Protein AF-K9SMU8-F1 (afdb_monomer_lite)

Secondary structure (DSSP, 8-state):
----HHHHHHHHHHHHHHHHHHHTT--HHHHHHHHHHHHHHHHHTT-S-HHHHHHHHHHHHHHHH-GGGG------TTSSS---

Radius of gyration: 16.67 Å; chains: 1; bounding box: 34×47×39 Å

pLDDT: mean 81.45, std 13.14, range [47.12, 93.69]

Foldseek 3Di:
DQDDPVLVVLLVVLLVVLLVCVVVPDDLVVSVVVLVVSLVVCVVVVPDDPVSSVVSVVVSVVCSPPCVSNPPPPPPVPPPPPDD

Structure (mmCIF, N/CA/C/O backbone):
data_AF-K9SMU8-F1
#
_entry.id   AF-K9SMU8-F1
#
loop_
_atom_site.group_PDB
_atom_site.id
_atom_site.type_symbol
_atom_site.label_atom_id
_atom_site.label_alt_id
_atom_site.label_comp_id
_atom_site.label_asym_id
_atom_site.label_entity_id
_atom_site.label_seq_id
_atom_site.pdbx_PDB_ins_code
_atom_site.Cartn_x
_atom_site.Cartn_y
_atom_site.Cartn_z
_atom_site.occupancy
_atom_site.B_iso_or_equiv
_atom_site.auth_seq_id
_atom_site.auth_comp_id
_atom_site.auth_asym_id
_atom_site.auth_atom_id
_atom_site.pdbx_PDB_model_num
ATOM 1 N N . MET A 1 1 ? -10.112 7.418 3.948 1.00 58.12 1 MET A N 1
ATOM 2 C CA . MET A 1 1 ? -9.329 8.057 5.032 1.00 58.12 1 MET A CA 1
ATOM 3 C C . MET A 1 1 ? -9.108 7.093 6.186 1.00 58.12 1 MET A C 1
ATOM 5 O O . MET A 1 1 ? -10.051 6.751 6.900 1.00 58.12 1 MET A O 1
ATOM 9 N N . LEU A 1 2 ? -7.870 6.618 6.311 1.00 73.44 2 LEU A N 1
ATOM 10 C CA . LEU A 1 2 ? -7.391 5.798 7.422 1.00 73.44 2 LEU A CA 1
ATOM 11 C C . LEU A 1 2 ? -7.376 6.647 8.702 1.00 73.44 2 LEU A C 1
ATOM 13 O O . LEU A 1 2 ? -6.869 7.764 8.680 1.00 73.44 2 LEU A O 1
ATOM 17 N N . GLN A 1 3 ? -7.961 6.146 9.790 1.00 74.25 3 GLN A N 1
ATOM 18 C CA . GLN A 1 3 ? -8.061 6.890 11.057 1.00 74.25 3 GLN A CA 1
ATOM 19 C C . GLN A 1 3 ? -7.155 6.329 12.154 1.00 74.25 3 GLN A C 1
ATOM 21 O O . GLN A 1 3 ? -6.858 7.020 13.122 1.00 74.25 3 GLN A O 1
ATOM 26 N N . ASP A 1 4 ? -6.695 5.090 11.993 1.00 81.00 4 ASP A N 1
ATOM 27 C CA . ASP A 1 4 ? -5.861 4.414 12.974 1.00 81.00 4 ASP A CA 1
ATOM 28 C C . ASP A 1 4 ? -4.368 4.587 12.654 1.00 81.00 4 ASP A C 1
ATOM 30 O O . ASP A 1 4 ? -3.911 4.313 11.540 1.00 81.00 4 ASP A O 1
ATOM 34 N N . THR A 1 5 ? -3.590 5.005 13.654 1.00 84.25 5 THR A N 1
ATOM 35 C CA . THR A 1 5 ? -2.151 5.280 13.524 1.00 84.25 5 THR A CA 1
ATOM 36 C C . THR A 1 5 ? -1.354 4.063 13.054 1.00 84.25 5 THR A C 1
ATOM 38 O O . THR A 1 5 ? -0.389 4.213 12.300 1.00 84.25 5 THR A O 1
ATOM 41 N N . ARG A 1 6 ? -1.728 2.844 13.473 1.00 83.00 6 ARG A N 1
ATOM 42 C CA . ARG A 1 6 ? -1.041 1.622 13.027 1.00 83.00 6 ARG A CA 1
ATOM 43 C C . ARG A 1 6 ? -1.344 1.369 11.560 1.00 83.00 6 ARG A C 1
ATOM 45 O O . ARG A 1 6 ? -0.436 1.054 10.797 1.00 83.00 6 ARG A O 1
ATOM 52 N N . THR A 1 7 ? -2.595 1.552 11.157 1.00 84.69 7 THR A N 1
ATOM 53 C CA . THR A 1 7 ? -3.016 1.370 9.763 1.00 84.69 7 THR A CA 1
ATOM 54 C C . THR A 1 7 ? -2.319 2.372 8.836 1.00 84.69 7 THR A C 1
ATOM 56 O O . THR A 1 7 ? -1.800 1.972 7.799 1.00 84.69 7 THR A O 1
ATOM 59 N N . ILE A 1 8 ? -2.194 3.639 9.253 1.00 88.81 8 ILE A N 1
ATOM 60 C CA . ILE A 1 8 ? -1.461 4.681 8.510 1.00 88.81 8 ILE A CA 1
ATOM 61 C C . ILE A 1 8 ? 0.020 4.314 8.344 1.00 88.81 8 ILE A C 1
ATOM 63 O O . ILE A 1 8 ? 0.556 4.405 7.243 1.00 88.81 8 ILE A O 1
ATOM 67 N N . ARG A 1 9 ? 0.685 3.852 9.411 1.00 89.38 9 ARG A N 1
ATOM 68 C CA . ARG A 1 9 ? 2.098 3.438 9.337 1.00 89.38 9 ARG A CA 1
ATOM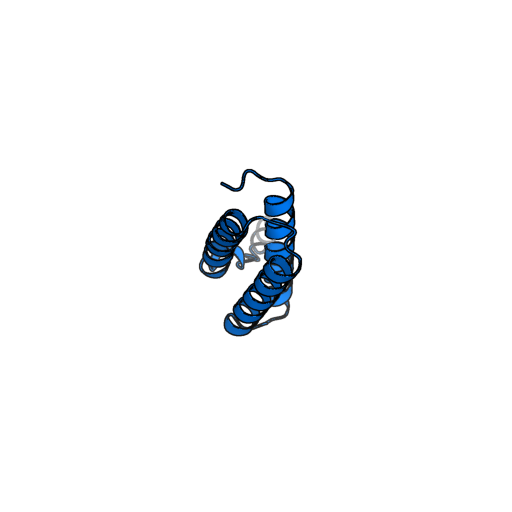 69 C C . ARG A 1 9 ? 2.317 2.239 8.419 1.00 89.38 9 ARG A C 1
ATOM 71 O O . ARG A 1 9 ? 3.316 2.199 7.710 1.00 89.38 9 ARG A O 1
ATOM 78 N N . ASN A 1 10 ? 1.414 1.258 8.446 1.00 89.62 10 ASN A N 1
ATOM 79 C CA . ASN A 1 10 ? 1.498 0.112 7.542 1.00 89.62 10 ASN A CA 1
ATOM 80 C C . ASN A 1 10 ? 1.253 0.536 6.093 1.00 89.62 10 ASN A C 1
ATOM 82 O O . ASN A 1 10 ? 2.001 0.114 5.221 1.00 89.62 10 ASN A O 1
ATOM 86 N N . TYR A 1 11 ? 0.282 1.420 5.851 1.00 91.00 11 TYR A N 1
ATOM 87 C CA . TYR A 1 11 ? 0.048 2.001 4.530 1.00 91.00 11 TYR A CA 1
ATOM 88 C C . TYR A 1 11 ? 1.305 2.675 3.977 1.00 91.00 11 TYR A C 1
ATOM 90 O O . TYR A 1 11 ? 1.758 2.293 2.905 1.00 91.00 11 TYR A O 1
ATOM 98 N N . GLN A 1 12 ? 1.914 3.586 4.747 1.00 89.62 12 GLN A N 1
ATOM 99 C CA . GLN A 1 12 ? 3.150 4.271 4.351 1.00 89.62 12 GLN A CA 1
ATOM 100 C C . GLN A 1 12 ? 4.269 3.276 4.022 1.00 89.62 12 GLN A C 1
ATOM 102 O O . GLN A 1 12 ? 4.829 3.320 2.932 1.00 89.62 12 GLN A O 1
ATOM 107 N N . LYS A 1 13 ? 4.520 2.301 4.908 1.00 91.75 13 LYS A N 1
ATOM 108 C CA . LYS A 1 13 ? 5.531 1.261 4.665 1.00 91.75 13 LYS A CA 1
ATOM 109 C C . LYS A 1 13 ? 5.286 0.481 3.375 1.00 91.75 13 LYS A C 1
ATOM 111 O O . LYS A 1 13 ? 6.242 0.194 2.655 1.00 91.75 13 LYS A O 1
ATOM 116 N N . ILE A 1 14 ? 4.035 0.110 3.098 1.00 92.56 14 ILE A N 1
ATOM 117 C CA . ILE A 1 14 ? 3.681 -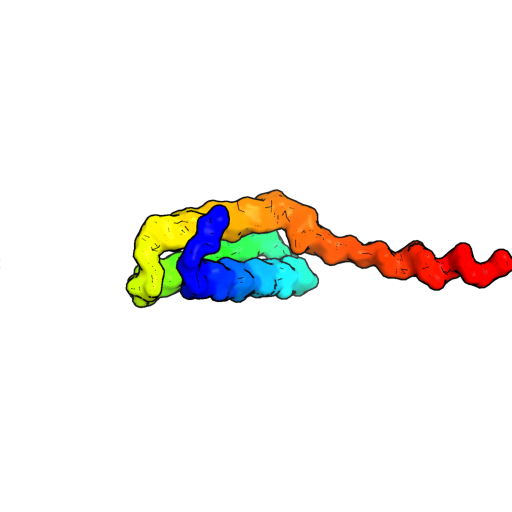0.612 1.874 1.00 92.56 14 ILE A CA 1
ATOM 118 C C . ILE A 1 14 ? 3.940 0.279 0.658 1.00 92.56 14 ILE A C 1
ATOM 120 O O . ILE A 1 14 ? 4.619 -0.166 -0.261 1.00 92.56 14 ILE A O 1
ATOM 124 N N . THR A 1 15 ? 3.461 1.526 0.654 1.00 91.38 15 THR A N 1
ATOM 125 C CA . THR A 1 15 ? 3.633 2.437 -0.487 1.00 91.38 15 THR A CA 1
ATOM 126 C C . THR A 1 15 ? 5.097 2.776 -0.754 1.00 91.38 15 THR A C 1
ATOM 128 O O . THR A 1 15 ? 5.513 2.720 -1.906 1.00 91.38 15 THR A O 1
ATOM 131 N N . ASP A 1 16 ? 5.897 3.030 0.287 1.00 91.69 16 ASP A N 1
ATOM 132 C CA . ASP A 1 16 ? 7.342 3.264 0.148 1.00 91.69 16 ASP A CA 1
ATOM 133 C C . ASP A 1 16 ? 8.038 2.041 -0.472 1.00 91.69 16 ASP A C 1
ATOM 135 O O . ASP A 1 16 ? 8.815 2.165 -1.419 1.00 91.69 16 ASP A O 1
ATOM 139 N N . SER A 1 17 ? 7.691 0.836 -0.001 1.00 93.19 17 SER A N 1
ATOM 140 C CA . SER A 1 17 ? 8.229 -0.415 -0.555 1.00 93.19 17 SER A CA 1
ATOM 141 C C . SER A 1 17 ? 7.805 -0.624 -2.012 1.00 93.19 17 SER A C 1
ATOM 143 O O . SER A 1 17 ? 8.596 -1.087 -2.827 1.00 93.19 17 SER A O 1
ATOM 145 N N . LEU A 1 18 ? 6.557 -0.294 -2.355 1.00 91.25 18 LEU A N 1
ATOM 146 C CA . LEU A 1 18 ? 6.031 -0.415 -3.715 1.00 91.25 18 LEU A CA 1
ATOM 147 C C . LEU A 1 18 ? 6.753 0.516 -4.689 1.00 91.25 18 LEU A C 1
ATOM 149 O O . LEU A 1 18 ? 7.046 0.099 -5.807 1.00 91.25 18 LEU A O 1
ATOM 153 N N . VAL A 1 19 ? 7.047 1.750 -4.274 1.00 90.12 19 VAL A N 1
ATOM 154 C CA . VAL A 1 19 ? 7.829 2.701 -5.074 1.00 90.12 19 VAL A CA 1
ATOM 155 C C . VAL A 1 19 ? 9.252 2.180 -5.272 1.00 90.12 19 VAL A C 1
ATOM 157 O O . VAL A 1 19 ? 9.714 2.137 -6.408 1.00 90.12 19 VAL A O 1
ATOM 160 N N . GLU A 1 20 ? 9.911 1.698 -4.214 1.00 91.00 20 GLU A N 1
ATOM 161 C CA . GLU A 1 20 ? 11.262 1.123 -4.308 1.00 91.00 20 GLU A CA 1
ATOM 162 C C . GLU A 1 20 ? 11.309 -0.104 -5.236 1.00 91.00 20 GLU A C 1
ATOM 164 O O . GLU A 1 20 ? 12.183 -0.218 -6.095 1.00 91.00 20 GLU A O 1
ATOM 169 N N . LEU A 1 21 ? 10.357 -1.031 -5.099 1.00 90.75 21 LEU A N 1
ATOM 170 C CA . LEU A 1 21 ? 10.263 -2.203 -5.971 1.00 90.75 21 LEU A CA 1
ATOM 171 C C . LEU A 1 21 ? 9.956 -1.792 -7.415 1.00 90.75 21 LEU A C 1
ATOM 173 O O . LEU A 1 21 ? 10.518 -2.346 -8.357 1.00 90.75 21 LEU A O 1
ATOM 177 N N . LYS A 1 22 ? 9.100 -0.792 -7.623 1.00 88.50 22 LYS A N 1
ATOM 178 C CA . LYS A 1 22 ? 8.813 -0.306 -8.971 1.00 88.50 22 LYS A CA 1
ATOM 179 C C . LYS A 1 22 ? 10.041 0.330 -9.625 1.00 88.50 22 LYS A C 1
ATOM 181 O O . LYS A 1 22 ? 10.292 0.047 -10.795 1.00 88.50 22 LYS A O 1
ATOM 186 N N . ASP A 1 23 ? 10.797 1.132 -8.877 1.00 87.88 23 ASP A N 1
ATOM 187 C CA . ASP A 1 23 ? 12.048 1.765 -9.318 1.00 87.88 23 ASP A CA 1
ATOM 188 C C . ASP A 1 23 ? 13.109 0.721 -9.699 1.00 87.88 23 ASP A C 1
ATOM 190 O O . ASP A 1 23 ? 13.760 0.824 -10.736 1.00 87.88 23 ASP A O 1
ATOM 194 N N . ARG A 1 24 ? 13.173 -0.383 -8.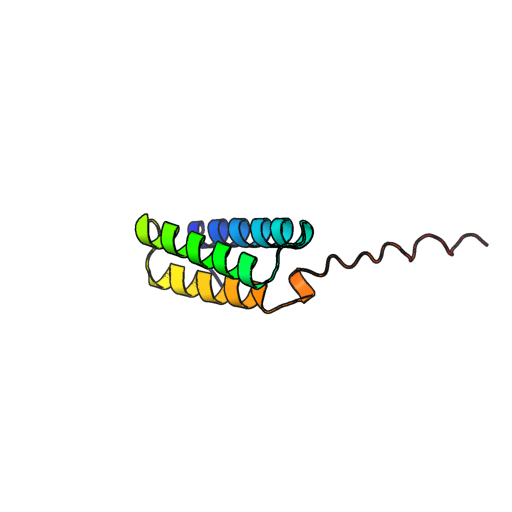946 1.00 90.44 24 ARG A N 1
ATOM 195 C CA . ARG A 1 24 ? 14.007 -1.553 -9.272 1.00 90.44 24 ARG A CA 1
ATOM 196 C C . ARG A 1 24 ? 13.565 -2.326 -10.522 1.00 90.44 24 ARG A C 1
ATOM 198 O O . ARG A 1 24 ? 14.254 -3.265 -10.915 1.00 90.44 24 ARG A O 1
ATOM 205 N N . GLY A 1 25 ? 12.439 -1.969 -11.137 1.00 90.06 25 GLY A N 1
ATOM 206 C CA . GLY A 1 25 ? 11.943 -2.589 -12.365 1.00 90.06 25 GLY A CA 1
ATOM 207 C C . GLY A 1 25 ? 11.018 -3.789 -12.158 1.00 90.06 25 GLY A C 1
ATOM 208 O O . GLY A 1 25 ? 10.746 -4.500 -13.125 1.00 90.06 25 GLY A O 1
ATOM 209 N N . TYR A 1 26 ? 10.506 -4.015 -10.942 1.00 91.31 26 TYR A N 1
ATOM 210 C CA . TYR A 1 26 ? 9.553 -5.101 -10.697 1.00 91.31 26 TYR A CA 1
ATOM 211 C C . TYR A 1 26 ? 8.255 -4.886 -11.484 1.00 91.31 26 TYR A C 1
ATOM 213 O O . TYR A 1 26 ? 7.759 -3.762 -11.684 1.00 91.31 26 TYR A O 1
ATOM 221 N N . THR A 1 27 ? 7.679 -5.997 -11.932 1.00 89.38 27 THR A N 1
ATOM 222 C CA . THR A 1 27 ? 6.412 -5.989 -12.652 1.00 89.38 27 THR A CA 1
ATOM 223 C C . THR A 1 27 ? 5.252 -5.719 -11.703 1.00 89.38 27 THR A C 1
ATOM 225 O O . THR A 1 27 ? 5.306 -5.941 -10.496 1.00 89.38 27 THR A O 1
ATOM 228 N N . ARG A 1 28 ? 4.143 -5.241 -12.265 1.00 86.69 28 ARG A N 1
ATOM 229 C CA . ARG A 1 28 ? 2.938 -4.951 -11.485 1.00 86.69 28 ARG A CA 1
ATOM 230 C C . ARG A 1 28 ? 2.364 -6.190 -10.790 1.00 86.69 28 ARG A C 1
ATOM 232 O O . ARG A 1 28 ? 1.770 -6.055 -9.725 1.00 86.69 28 ARG A O 1
ATOM 239 N N . ASP A 1 29 ? 2.539 -7.365 -11.387 1.00 90.25 29 ASP A N 1
ATOM 240 C CA . ASP A 1 29 ? 2.088 -8.630 -10.807 1.00 90.25 29 ASP A CA 1
ATOM 241 C C . ASP A 1 29 ? 2.904 -8.984 -9.553 1.00 90.25 29 ASP A C 1
ATOM 243 O O . ASP A 1 29 ? 2.337 -9.293 -8.509 1.00 90.25 29 ASP A O 1
ATOM 247 N N . GLU A 1 30 ? 4.225 -8.787 -9.598 1.00 92.44 30 GLU A N 1
ATOM 248 C CA . GLU A 1 30 ? 5.110 -8.966 -8.438 1.00 92.44 30 GLU A CA 1
ATOM 249 C C . GLU A 1 30 ? 4.802 -7.972 -7.312 1.00 92.44 30 GLU A C 1
ATOM 251 O O . GLU A 1 30 ? 4.772 -8.347 -6.140 1.00 92.44 30 GLU A O 1
ATOM 256 N N . LEU A 1 31 ? 4.510 -6.712 -7.655 1.00 91.38 31 LEU A N 1
ATOM 257 C CA . LEU A 1 31 ? 4.071 -5.710 -6.679 1.00 91.38 31 LEU A CA 1
ATOM 258 C C . LEU A 1 31 ? 2.759 -6.115 -5.998 1.00 91.38 31 LEU A C 1
ATOM 260 O O . LEU A 1 31 ? 2.606 -5.947 -4.788 1.00 91.38 31 LEU A O 1
ATOM 264 N N . ARG A 1 32 ? 1.814 -6.671 -6.763 1.00 91.19 32 ARG A N 1
ATOM 265 C CA . ARG A 1 32 ? 0.557 -7.189 -6.220 1.00 91.19 32 ARG A CA 1
ATOM 266 C C . ARG A 1 32 ? 0.810 -8.372 -5.287 1.00 91.19 32 ARG A C 1
ATOM 268 O O . ARG A 1 32 ? 0.288 -8.378 -4.177 1.00 91.19 32 ARG A O 1
ATOM 275 N N . LEU A 1 33 ? 1.657 -9.315 -5.699 1.00 93.31 33 LEU A N 1
ATOM 276 C CA . LEU A 1 33 ? 2.035 -10.471 -4.886 1.00 93.31 33 LEU A CA 1
ATOM 277 C C . LEU A 1 33 ? 2.695 -10.052 -3.562 1.00 93.31 33 LEU A C 1
ATOM 279 O O . LEU A 1 33 ? 2.395 -10.627 -2.514 1.00 93.31 33 LEU A O 1
ATOM 283 N N . TYR A 1 34 ? 3.549 -9.024 -3.590 1.00 93.69 34 TYR A N 1
ATOM 284 C CA . TYR A 1 34 ? 4.147 -8.443 -2.388 1.00 93.69 34 TYR A CA 1
ATOM 285 C C . TYR A 1 34 ? 3.082 -7.911 -1.417 1.00 93.69 34 TYR A C 1
ATOM 287 O O . TYR A 1 34 ? 3.132 -8.207 -0.221 1.00 93.69 34 TYR A O 1
ATOM 295 N N . VAL A 1 35 ? 2.093 -7.166 -1.924 1.00 92.69 35 VAL A N 1
ATOM 296 C CA . VAL A 1 35 ? 0.989 -6.630 -1.111 1.00 92.69 35 VAL A CA 1
ATOM 297 C C . VAL A 1 35 ? 0.142 -7.748 -0.514 1.00 92.69 35 VAL A C 1
ATOM 299 O O . VAL A 1 35 ? -0.126 -7.717 0.686 1.00 92.69 35 VAL A O 1
ATOM 302 N N . ASP A 1 36 ? -0.234 -8.749 -1.311 1.00 92.00 36 ASP A N 1
ATOM 303 C CA . ASP A 1 36 ? -0.993 -9.913 -0.842 1.00 92.00 36 ASP A CA 1
ATOM 304 C C . ASP A 1 36 ? -0.252 -10.642 0.295 1.00 92.00 36 ASP A C 1
ATOM 306 O O . ASP A 1 36 ? -0.832 -10.916 1.350 1.00 92.00 36 ASP A O 1
ATOM 310 N N . GLY A 1 37 ? 1.057 -10.873 0.139 1.00 92.88 37 GLY A N 1
ATOM 311 C CA . GLY A 1 37 ? 1.895 -11.469 1.183 1.00 92.88 37 GLY A CA 1
ATOM 312 C C . GLY A 1 37 ? 1.968 -10.615 2.454 1.00 92.88 37 GLY A C 1
ATOM 313 O O . GLY A 1 37 ? 1.854 -11.133 3.571 1.00 92.88 37 GLY A O 1
ATOM 314 N N . TYR A 1 38 ? 2.092 -9.294 2.303 1.00 91.44 38 TYR A N 1
ATOM 315 C CA . TYR A 1 38 ? 2.120 -8.364 3.430 1.00 91.44 38 TYR A CA 1
ATOM 316 C C . TYR A 1 38 ? 0.788 -8.356 4.193 1.00 91.44 38 TYR A C 1
ATOM 318 O O . TYR A 1 38 ? 0.774 -8.492 5.420 1.00 91.44 38 TYR A O 1
ATOM 326 N N . LEU A 1 39 ? -0.343 -8.269 3.486 1.00 90.00 39 LEU A N 1
ATOM 327 C CA . LEU A 1 39 ? -1.680 -8.301 4.084 1.00 90.00 39 LEU A CA 1
ATOM 328 C C . LEU A 1 39 ? -1.965 -9.644 4.763 1.00 90.00 39 LEU A C 1
ATOM 330 O O . LEU A 1 39 ? -2.504 -9.660 5.871 1.00 90.00 39 LEU A O 1
ATOM 334 N N . ALA A 1 40 ? -1.556 -10.763 4.160 1.00 91.06 40 ALA A N 1
ATOM 335 C CA . ALA A 1 40 ? -1.657 -12.080 4.783 1.00 91.06 40 ALA A CA 1
ATOM 336 C C . ALA A 1 40 ? -0.870 -12.138 6.104 1.00 91.06 40 ALA A C 1
ATOM 338 O O . ALA A 1 40 ? -1.391 -12.611 7.116 1.00 91.06 40 ALA A O 1
ATOM 339 N N . SER A 1 41 ? 0.343 -11.574 6.140 1.00 90.38 41 SER A N 1
ATOM 340 C CA . SER A 1 41 ? 1.150 -11.506 7.365 1.00 90.38 41 SER A CA 1
ATOM 341 C C . SER A 1 41 ? 0.505 -10.648 8.466 1.00 90.38 41 SER A C 1
ATOM 343 O O . SER A 1 41 ? 0.563 -11.014 9.645 1.00 90.38 41 SER A O 1
ATOM 345 N N . LEU A 1 42 ? -0.163 -9.546 8.097 1.00 87.88 42 LEU A N 1
ATOM 346 C CA . LEU A 1 42 ? -0.907 -8.692 9.028 1.00 87.88 42 LEU A CA 1
ATOM 347 C C . LEU A 1 42 ? -2.133 -9.409 9.605 1.00 87.88 42 LEU A C 1
ATOM 349 O O . LEU A 1 42 ? -2.387 -9.305 10.807 1.00 87.88 42 LEU A O 1
ATOM 353 N N . ARG A 1 43 ? -2.858 -10.166 8.767 1.00 86.38 43 ARG A N 1
ATOM 354 C CA . ARG A 1 43 ? -3.996 -11.000 9.190 1.00 86.38 43 ARG A CA 1
ATOM 355 C C . ARG A 1 43 ? -3.543 -12.083 10.171 1.00 86.38 43 ARG A C 1
ATOM 357 O O . ARG A 1 43 ? -4.155 -12.235 11.224 1.00 86.38 43 ARG A O 1
ATOM 364 N N . CYS A 1 44 ? -2.441 -12.776 9.874 1.00 84.94 44 CYS A N 1
ATOM 365 C CA . CYS A 1 44 ? -1.882 -13.811 10.749 1.00 84.94 44 CYS A CA 1
ATOM 366 C C . CYS A 1 44 ? -1.396 -13.263 12.099 1.00 84.94 44 CYS A C 1
ATOM 368 O O . CYS A 1 44 ? -1.588 -13.912 13.123 1.00 84.94 44 CYS A O 1
ATOM 370 N N . ASN A 1 45 ? -0.807 -12.063 12.126 1.00 81.19 45 ASN A N 1
ATOM 371 C CA . ASN A 1 45 ? -0.347 -11.435 13.369 1.00 81.19 45 ASN A CA 1
ATOM 372 C C . ASN A 1 45 ? -1.479 -10.849 14.230 1.00 81.19 45 ASN A C 1
ATOM 374 O O . ASN A 1 45 ? -1.197 -10.352 15.321 1.00 81.19 45 ASN A O 1
ATOM 378 N N . ASN A 1 46 ? -2.732 -10.847 13.747 1.00 72.50 46 ASN A N 1
ATOM 379 C CA . ASN A 1 46 ? -3.928 -10.334 14.437 1.00 72.50 46 ASN A CA 1
ATOM 380 C C . ASN A 1 46 ? -3.716 -8.957 15.110 1.00 72.50 46 ASN A C 1
ATOM 382 O O . ASN A 1 46 ? -4.286 -8.631 16.147 1.00 72.50 46 ASN A O 1
ATOM 386 N N . THR A 1 47 ? -2.816 -8.150 14.540 1.00 67.56 47 THR A N 1
ATOM 387 C CA . THR A 1 47 ? -2.351 -6.885 15.132 1.00 67.56 47 THR A CA 1
ATOM 388 C C . THR A 1 47 ? -3.324 -5.738 14.845 1.00 67.56 47 THR A C 1
ATOM 390 O O . THR A 1 47 ? -3.235 -4.669 15.458 1.00 67.56 47 THR A O 1
ATOM 393 N N . ILE A 1 48 ? -4.227 -5.961 13.886 1.00 74.38 48 ILE A N 1
ATOM 394 C CA . ILE A 1 48 ? -5.166 -5.004 13.314 1.00 74.38 48 ILE A CA 1
ATOM 395 C C . ILE A 1 48 ? -6.482 -5.743 13.052 1.00 74.38 48 ILE A C 1
ATOM 397 O O . ILE A 1 48 ? -6.474 -6.877 12.574 1.00 74.38 48 ILE A O 1
ATOM 401 N N . GLU A 1 49 ? -7.611 -5.101 13.343 1.00 81.50 49 GLU A N 1
ATOM 402 C CA . GLU A 1 49 ? -8.931 -5.667 13.068 1.00 81.50 49 GLU A CA 1
ATOM 403 C C . GLU A 1 49 ? -9.165 -5.889 11.566 1.00 81.50 49 GLU A C 1
ATOM 405 O O . GLU A 1 49 ? -8.742 -5.093 10.726 1.00 81.50 49 GLU A O 1
ATOM 410 N N . ALA A 1 50 ? -9.913 -6.940 11.215 1.00 80.44 50 ALA A N 1
ATOM 411 C CA . ALA A 1 50 ? -10.170 -7.308 9.821 1.00 80.44 50 ALA A CA 1
ATOM 412 C C . ALA A 1 50 ? -10.742 -6.146 8.985 1.00 80.44 50 ALA A C 1
ATOM 414 O O . ALA A 1 50 ? -10.345 -5.951 7.839 1.00 80.44 50 ALA A O 1
ATOM 415 N N . HIS A 1 51 ? -11.619 -5.325 9.569 1.00 83.25 51 HIS A N 1
ATOM 416 C CA . HIS A 1 51 ? -12.222 -4.183 8.879 1.00 83.25 51 HIS A CA 1
ATOM 417 C C . HIS A 1 51 ? -11.195 -3.093 8.499 1.00 83.25 51 HIS A C 1
ATOM 419 O O . HIS A 1 51 ? -11.328 -2.449 7.457 1.00 83.25 51 HIS A O 1
ATOM 425 N N . LEU A 1 52 ? -10.145 -2.911 9.306 1.00 84.56 52 LEU A N 1
ATOM 426 C CA . LEU A 1 52 ? -9.040 -1.993 9.018 1.00 84.56 52 LEU A CA 1
ATOM 427 C C . LEU A 1 52 ? -8.101 -2.568 7.951 1.00 84.56 52 LEU A C 1
ATOM 429 O O . LEU A 1 52 ? -7.605 -1.818 7.114 1.00 84.56 52 LEU A O 1
ATOM 433 N N . ILE A 1 53 ? -7.904 -3.890 7.932 1.00 86.12 53 ILE A N 1
ATOM 434 C CA . ILE A 1 53 ? -7.137 -4.572 6.878 1.00 86.12 53 ILE A CA 1
ATOM 435 C C . ILE A 1 53 ? -7.836 -4.418 5.523 1.00 86.12 53 ILE A C 1
ATOM 437 O O . ILE A 1 53 ? -7.178 -4.087 4.543 1.00 86.12 53 ILE A O 1
ATOM 441 N N . HIS A 1 54 ? -9.162 -4.568 5.466 1.00 88.06 54 HIS A N 1
ATOM 442 C CA . HIS A 1 5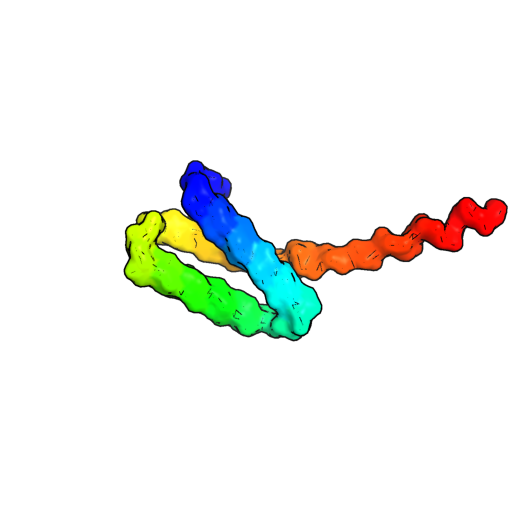4 ? -9.927 -4.330 4.237 1.00 88.06 54 HIS A CA 1
ATOM 443 C C . HIS A 1 54 ? -9.819 -2.878 3.746 1.00 88.06 54 HIS A C 1
ATOM 445 O O . HIS A 1 54 ? -9.636 -2.638 2.557 1.00 88.06 54 HIS A O 1
ATOM 451 N N . ARG A 1 55 ? -9.873 -1.897 4.657 1.00 87.94 55 ARG A N 1
ATOM 452 C CA . ARG A 1 55 ? -9.623 -0.482 4.323 1.00 87.94 55 ARG A CA 1
ATOM 453 C C . ARG A 1 55 ? -8.215 -0.263 3.766 1.00 87.94 55 ARG A C 1
ATOM 455 O O . ARG A 1 55 ? -8.050 0.506 2.828 1.00 87.94 55 ARG A O 1
ATOM 462 N N . LEU A 1 56 ? -7.211 -0.901 4.366 1.00 88.88 56 LEU A N 1
ATOM 463 C CA . LEU A 1 56 ? -5.821 -0.811 3.927 1.00 88.88 56 LEU A CA 1
ATOM 464 C C . LEU A 1 56 ? -5.643 -1.407 2.525 1.00 88.88 56 LEU A C 1
ATOM 466 O O . LEU A 1 56 ? -5.001 -0.794 1.682 1.00 88.88 56 LEU A O 1
ATOM 470 N N . GLU A 1 57 ? -6.235 -2.574 2.281 1.00 90.94 57 GLU A N 1
ATOM 471 C CA . GLU A 1 57 ? -6.223 -3.266 0.990 1.00 90.94 57 GLU A CA 1
ATOM 472 C C . GLU A 1 57 ? -6.818 -2.406 -0.134 1.00 90.94 57 GLU A C 1
ATOM 474 O O . GLU A 1 57 ? -6.228 -2.330 -1.211 1.00 90.94 57 GLU A O 1
ATOM 479 N N . ASP A 1 58 ? -7.934 -1.719 0.123 1.00 90.50 58 ASP A N 1
ATOM 480 C CA . ASP A 1 58 ? -8.579 -0.825 -0.847 1.00 90.50 58 ASP A CA 1
ATOM 481 C C . ASP A 1 58 ? -7.682 0.372 -1.208 1.00 90.50 58 ASP A C 1
ATOM 483 O O . ASP A 1 58 ? -7.428 0.632 -2.386 1.00 90.50 58 ASP A O 1
ATOM 487 N N . GLU A 1 59 ? -7.110 1.046 -0.202 1.00 90.12 59 GLU A N 1
ATOM 488 C CA . GLU A 1 59 ? -6.235 2.207 -0.424 1.00 90.12 59 GLU A CA 1
ATOM 489 C C . GLU A 1 59 ? -4.929 1.798 -1.131 1.00 90.12 59 GLU A C 1
ATOM 491 O O . GLU A 1 59 ? -4.486 2.477 -2.059 1.00 90.12 59 GLU A O 1
ATOM 496 N N . VAL A 1 60 ? -4.321 0.668 -0.743 1.00 90.94 60 VAL A N 1
ATOM 497 C CA . VAL A 1 60 ? -3.112 0.141 -1.402 1.00 90.94 60 VAL A CA 1
ATOM 498 C C . VAL A 1 60 ? -3.422 -0.300 -2.828 1.00 90.94 60 VAL A C 1
ATOM 500 O O . VAL A 1 60 ? -2.649 0.002 -3.736 1.00 90.94 60 VAL A O 1
ATOM 503 N N . SER A 1 61 ? -4.556 -0.969 -3.054 1.00 90.06 61 SER A N 1
ATOM 504 C CA . SER A 1 61 ? -4.995 -1.333 -4.402 1.00 90.06 61 SER A CA 1
ATOM 505 C C . SER A 1 61 ? -5.130 -0.082 -5.256 1.00 90.06 61 SER A C 1
ATOM 507 O O . SER A 1 61 ? -4.546 -0.011 -6.334 1.00 90.06 61 SER A O 1
ATOM 509 N N . ARG A 1 62 ? -5.816 0.948 -4.755 1.00 89.69 62 ARG A N 1
ATOM 510 C CA . ARG A 1 62 ? -5.970 2.226 -5.453 1.00 89.69 62 ARG A CA 1
ATOM 511 C C . ARG A 1 62 ? -4.625 2.870 -5.792 1.00 89.69 62 ARG A C 1
ATOM 513 O O . ARG A 1 62 ? -4.462 3.331 -6.920 1.00 89.69 62 ARG A O 1
ATOM 520 N N . PHE A 1 63 ? -3.658 2.837 -4.872 1.00 89.12 63 PHE A N 1
ATOM 521 C CA . PHE A 1 63 ? -2.291 3.300 -5.124 1.00 89.12 63 PHE A CA 1
ATOM 522 C C . PHE A 1 63 ? -1.613 2.511 -6.256 1.00 89.12 63 PHE A C 1
ATOM 524 O O . PHE A 1 63 ? -1.025 3.106 -7.151 1.00 89.12 63 PHE A O 1
ATOM 531 N N . LEU A 1 64 ? -1.753 1.182 -6.252 1.00 87.44 64 LEU A N 1
ATOM 532 C CA . LEU A 1 64 ? -1.225 0.266 -7.271 1.00 87.44 64 LEU A CA 1
ATOM 533 C C . LEU A 1 64 ? -1.876 0.447 -8.652 1.00 87.44 64 LEU A C 1
ATOM 535 O O . LEU A 1 64 ? -1.232 0.211 -9.677 1.00 87.44 64 LEU A O 1
ATOM 539 N N . TYR A 1 65 ? -3.161 0.814 -8.692 1.00 86.94 65 TYR A N 1
ATOM 540 C CA . TYR A 1 65 ? -3.883 1.080 -9.937 1.00 86.94 65 TYR A CA 1
ATOM 541 C C . TYR A 1 65 ? -3.558 2.444 -10.537 1.00 86.94 65 TYR A C 1
ATOM 543 O O . TYR A 1 65 ? -3.545 2.573 -11.765 1.00 86.94 65 TYR A O 1
ATOM 551 N N . ASP A 1 66 ? -3.251 3.426 -9.699 1.00 85.44 66 ASP A N 1
ATOM 552 C CA . ASP A 1 66 ? -2.852 4.749 -10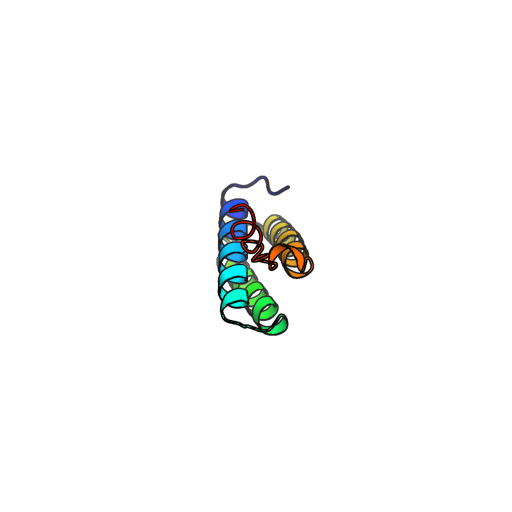.142 1.00 85.44 66 ASP A CA 1
ATOM 553 C C . ASP A 1 66 ? -1.379 4.750 -10.579 1.00 85.44 66 ASP A C 1
ATOM 555 O O . ASP A 1 66 ? -0.442 4.715 -9.786 1.00 85.44 66 ASP A O 1
ATOM 559 N N . SER A 1 67 ? -1.175 4.752 -11.897 1.00 69.50 67 SER A N 1
ATOM 560 C CA . SER A 1 67 ? 0.165 4.702 -12.499 1.00 69.50 67 SER A CA 1
ATOM 561 C C . SER A 1 67 ? 0.951 6.007 -12.301 1.00 69.50 67 SER A C 1
ATOM 563 O O . SER A 1 67 ? 2.173 6.003 -12.434 1.00 69.50 67 SER A O 1
ATOM 565 N N . SER A 1 68 ? 0.267 7.104 -11.955 1.00 76.50 68 SER A N 1
ATOM 566 C CA . SER A 1 68 ? 0.875 8.412 -11.693 1.00 76.50 68 SER A CA 1
ATOM 567 C C . SER A 1 68 ? 1.677 8.413 -10.393 1.00 76.50 68 SER A C 1
ATOM 569 O O . SER A 1 68 ? 2.719 9.055 -10.339 1.00 76.50 68 SER A O 1
ATOM 571 N N . ASN A 1 69 ? 1.268 7.627 -9.391 1.00 78.69 69 ASN A N 1
ATOM 572 C CA . ASN A 1 69 ? 2.027 7.439 -8.147 1.00 78.69 69 ASN A CA 1
ATOM 573 C C . ASN A 1 69 ? 3.441 6.882 -8.361 1.00 78.69 69 ASN A C 1
ATOM 575 O O . ASN A 1 69 ? 4.324 7.095 -7.536 1.00 78.69 69 ASN A O 1
ATOM 579 N N . PHE A 1 70 ? 3.649 6.161 -9.463 1.00 77.31 70 PHE A N 1
ATOM 580 C CA . PHE A 1 70 ? 4.942 5.596 -9.844 1.00 77.31 70 PHE A CA 1
ATOM 581 C C . PHE A 1 70 ? 5.683 6.448 -10.872 1.00 77.31 70 PHE A C 1
ATOM 583 O O . PHE A 1 70 ? 6.821 6.141 -11.226 1.00 77.31 70 PHE A O 1
ATOM 590 N N . SER A 1 71 ? 5.042 7.501 -11.382 1.00 65.75 71 SER A N 1
ATOM 591 C CA . SER A 1 71 ? 5.696 8.471 -12.241 1.00 65.75 71 SER A CA 1
ATOM 592 C C . SER A 1 71 ? 6.562 9.361 -11.359 1.00 65.75 71 SER A C 1
ATOM 594 O O . SER A 1 71 ? 6.188 10.476 -10.999 1.00 65.75 71 SER A O 1
ATOM 596 N N . SER A 1 72 ? 7.769 8.888 -11.051 1.00 62.81 72 SER A N 1
ATOM 597 C CA . SER A 1 72 ? 8.900 9.793 -10.875 1.00 62.81 72 SER A CA 1
ATOM 598 C C . SER A 1 72 ? 9.114 10.469 -12.224 1.00 62.81 72 SER A C 1
ATOM 600 O O . SER A 1 72 ? 9.924 10.040 -13.041 1.00 62.81 72 SER A O 1
ATOM 602 N N . SER A 1 73 ? 8.291 11.479 -12.505 1.00 53.47 73 SER A N 1
ATOM 603 C CA . SER A 1 73 ? 8.478 12.390 -13.618 1.00 53.47 73 SER A CA 1
ATOM 604 C C . SER A 1 73 ? 9.810 13.090 -13.386 1.00 53.47 73 SER A C 1
ATOM 606 O O . SER A 1 73 ? 9.888 14.112 -12.707 1.00 53.47 73 SER A O 1
ATOM 608 N N . GLY A 1 74 ? 10.869 12.505 -13.943 1.00 54.81 74 GLY A N 1
ATOM 609 C CA . GLY A 1 74 ? 12.091 13.204 -14.289 1.00 54.81 74 GLY A CA 1
ATOM 610 C C . GLY A 1 74 ? 11.735 14.307 -15.276 1.00 54.81 74 GLY A C 1
ATOM 611 O O . GLY A 1 74 ? 11.849 14.134 -16.476 1.00 54.81 74 GLY A O 1
ATOM 612 N N . ASN A 1 75 ? 11.253 15.430 -14.755 1.00 47.12 75 ASN A N 1
ATOM 613 C CA . ASN A 1 75 ? 11.223 16.712 -15.441 1.00 47.12 75 ASN A CA 1
ATOM 614 C C . ASN A 1 75 ? 12.216 17.627 -14.717 1.00 47.12 75 ASN A C 1
ATOM 616 O O . ASN A 1 75 ? 11.846 18.637 -14.128 1.00 47.12 75 ASN A O 1
ATOM 620 N N . TYR A 1 76 ? 13.490 17.232 -14.716 1.00 52.88 76 TYR A N 1
ATOM 621 C CA . TYR A 1 76 ? 14.606 18.146 -14.460 1.00 52.88 76 TYR A CA 1
ATOM 622 C C . TYR A 1 76 ? 15.190 18.716 -15.771 1.00 52.88 76 TYR A C 1
ATOM 624 O O . TYR A 1 76 ? 16.155 19.470 -15.737 1.00 52.88 76 TYR A O 1
ATOM 632 N N . GLU A 1 77 ? 14.571 18.440 -16.925 1.00 54.56 77 GLU A N 1
ATOM 633 C CA . GLU A 1 77 ? 14.956 18.950 -18.255 1.00 54.56 77 GLU A CA 1
ATOM 634 C C . GLU A 1 77 ? 14.428 20.369 -18.575 1.00 54.56 77 GLU A C 1
ATOM 636 O O . GLU A 1 77 ? 14.190 20.704 -19.727 1.00 54.56 77 GLU A O 1
ATOM 641 N N . LEU A 1 78 ? 14.251 21.247 -17.579 1.00 56.12 78 LEU A N 1
ATOM 642 C CA . LEU A 1 78 ? 13.901 22.663 -17.826 1.00 56.12 78 LEU A CA 1
ATOM 643 C C . LEU A 1 78 ? 14.859 23.677 -17.176 1.00 56.12 78 LEU A C 1
ATOM 645 O O . LEU A 1 78 ? 14.542 24.863 -17.105 1.00 56.12 78 LEU A O 1
ATOM 649 N N . MET A 1 79 ? 16.053 23.253 -16.745 1.00 53.22 79 MET A N 1
ATOM 650 C CA . MET A 1 79 ? 17.077 24.157 -16.187 1.00 53.22 79 MET A CA 1
ATOM 651 C C . MET A 1 79 ? 18.298 24.408 -17.097 1.00 53.22 79 MET A C 1
ATOM 653 O O . MET A 1 79 ? 19.268 24.994 -16.629 1.00 53.22 79 MET A O 1
ATOM 657 N N . THR A 1 80 ? 18.274 24.039 -18.388 1.00 57.72 80 THR A N 1
ATOM 658 C CA . THR A 1 80 ? 19.442 24.213 -19.294 1.00 57.72 80 THR A CA 1
ATOM 659 C C . THR A 1 80 ? 19.201 25.141 -20.496 1.00 57.72 80 THR A C 1
ATOM 661 O O . THR A 1 80 ? 20.042 25.222 -21.380 1.00 57.72 80 THR A O 1
ATOM 664 N N . GLU A 1 81 ? 18.113 25.920 -20.530 1.00 56.12 81 GLU A N 1
ATOM 665 C CA . GLU A 1 81 ? 17.859 26.871 -21.639 1.00 56.12 81 GLU A CA 1
ATOM 666 C C . GLU A 1 81 ? 17.482 28.292 -21.183 1.00 56.12 81 GLU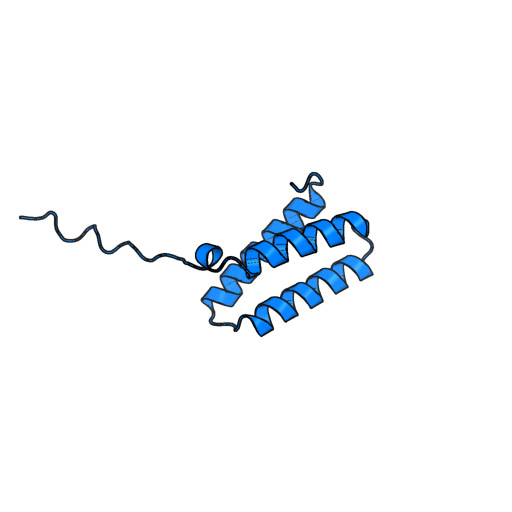 A C 1
ATOM 668 O O . GLU A 1 81 ? 16.640 28.969 -21.776 1.00 56.12 81 GLU A O 1
ATOM 673 N N . ARG A 1 82 ? 18.126 28.787 -20.119 1.00 52.72 82 ARG A N 1
ATOM 674 C CA . ARG A 1 82 ? 18.123 30.225 -19.784 1.00 52.72 82 ARG A CA 1
ATOM 675 C C . ARG A 1 82 ? 19.532 30.747 -19.473 1.00 52.72 82 ARG A C 1
ATOM 677 O O . ARG A 1 82 ? 19.716 31.508 -18.533 1.00 52.72 82 ARG A O 1
ATOM 684 N N . GLU A 1 83 ? 20.503 30.368 -20.300 1.00 64.19 83 GLU A N 1
ATOM 685 C CA . GLU A 1 83 ? 21.666 31.212 -20.601 1.00 64.19 83 GLU A CA 1
ATOM 686 C C . GLU A 1 83 ? 21.688 31.475 -22.113 1.00 64.19 83 GLU A C 1
ATOM 688 O O . GLU A 1 83 ? 22.173 30.647 -22.881 1.00 64.19 83 GLU A O 1
ATOM 693 N N . ASN A 1 84 ? 21.096 32.598 -22.537 1.00 53.78 84 ASN A N 1
ATOM 694 C CA . ASN A 1 84 ? 21.549 33.423 -23.666 1.00 53.78 84 ASN A CA 1
ATOM 695 C C . ASN A 1 84 ? 20.879 34.800 -23.586 1.00 53.78 84 ASN A C 1
ATOM 697 O O . ASN A 1 84 ? 19.625 34.833 -23.587 1.00 53.78 84 ASN A O 1
#

Sequence (84 aa):
MLQDTRTIRNYQKITDSLVELKDRGYTRDELRLYVDGYLASLRCNNTIEAHLIHRLEDEVSRFLYDSSNFSSSGNYELMTEREN